Protein AF-A0A813J6L9-F1 (afdb_monomer_lite)

Structure (mmCIF, N/CA/C/O backbone):
data_AF-A0A813J6L9-F1
#
_entry.id   AF-A0A813J6L9-F1
#
loop_
_atom_site.group_PDB
_atom_site.id
_atom_site.type_symbol
_atom_site.label_atom_id
_atom_site.label_alt_id
_atom_site.label_comp_id
_atom_site.label_asym_id
_atom_site.label_entity_id
_atom_site.label_seq_id
_atom_site.pdbx_PDB_ins_code
_atom_site.Cartn_x
_atom_site.Cartn_y
_atom_site.Cartn_z
_atom_site.occupancy
_atom_site.B_iso_or_equiv
_atom_site.auth_seq_id
_atom_site.auth_comp_id
_atom_site.auth_asym_id
_atom_site.auth_atom_id
_atom_site.pdbx_PDB_model_num
ATOM 1 N N . MET A 1 1 ? -52.698 -15.768 36.583 1.00 54.09 1 MET A N 1
ATOM 2 C CA . MET A 1 1 ? -51.835 -14.567 36.432 1.00 54.09 1 MET A CA 1
ATOM 3 C C . MET A 1 1 ? -50.330 -14.867 36.353 1.00 54.09 1 MET A C 1
ATOM 5 O O . MET A 1 1 ? -49.633 -14.127 35.672 1.00 54.09 1 MET A O 1
ATOM 9 N N . ALA A 1 2 ? -49.802 -15.935 36.969 1.00 55.53 2 ALA A N 1
ATOM 10 C CA . ALA A 1 2 ? -48.361 -16.248 36.934 1.00 55.53 2 ALA A CA 1
ATOM 11 C C . ALA A 1 2 ? -47.817 -16.702 35.556 1.00 55.53 2 ALA A C 1
ATOM 13 O O . ALA A 1 2 ? -46.652 -16.463 35.245 1.00 55.53 2 ALA A O 1
ATOM 14 N N . THR A 1 3 ? -48.651 -17.316 34.713 1.00 53.81 3 THR A N 1
ATOM 15 C CA . THR A 1 3 ? -48.262 -17.878 33.404 1.00 53.81 3 THR A CA 1
ATOM 16 C C . THR A 1 3 ? -47.974 -16.806 32.347 1.00 53.81 3 THR A C 1
ATOM 18 O O . THR A 1 3 ? -47.019 -16.930 31.590 1.00 53.81 3 THR A O 1
ATOM 21 N N . ILE A 1 4 ? -48.732 -15.704 32.358 1.00 55.78 4 ILE A N 1
ATOM 22 C CA . ILE A 1 4 ? -48.556 -14.568 31.433 1.00 55.78 4 ILE A CA 1
ATOM 23 C C . ILE A 1 4 ? -47.254 -13.810 31.746 1.00 55.78 4 ILE A C 1
ATOM 25 O O . ILE A 1 4 ? -46.506 -13.456 30.841 1.00 55.78 4 ILE A O 1
ATOM 29 N N . ARG A 1 5 ? -46.914 -13.655 33.035 1.00 52.31 5 ARG A N 1
ATOM 30 C CA . ARG A 1 5 ? -45.649 -13.037 33.474 1.00 52.31 5 ARG A CA 1
ATOM 31 C C . ARG A 1 5 ? -44.410 -13.808 33.008 1.00 52.31 5 ARG A C 1
ATOM 33 O O . ARG A 1 5 ? -43.410 -13.188 32.665 1.00 52.31 5 ARG A O 1
ATOM 40 N N . ARG A 1 6 ? -44.474 -15.145 32.978 1.00 54.06 6 ARG A N 1
ATOM 41 C CA . ARG A 1 6 ? -43.369 -16.003 32.510 1.00 54.06 6 ARG A CA 1
ATOM 42 C C . ARG A 1 6 ? -43.201 -15.955 30.989 1.00 54.06 6 ARG A C 1
ATOM 44 O O . ARG A 1 6 ? -42.070 -15.923 30.518 1.00 54.06 6 ARG A O 1
ATOM 51 N N . ALA A 1 7 ? -44.303 -15.874 30.242 1.00 56.84 7 ALA A N 1
ATOM 52 C CA . ALA A 1 7 ? -44.272 -15.727 28.787 1.00 56.84 7 ALA A CA 1
ATOM 53 C C . ALA A 1 7 ? -43.675 -14.376 28.346 1.00 56.84 7 ALA A C 1
ATOM 55 O O . ALA A 1 7 ? -42.839 -14.341 27.447 1.00 56.84 7 ALA A O 1
ATOM 56 N N . CYS A 1 8 ? -44.021 -13.273 29.022 1.00 55.34 8 CYS A N 1
ATOM 57 C CA . CYS A 1 8 ? -43.444 -11.955 28.727 1.00 55.34 8 CYS A CA 1
ATOM 58 C C . CYS A 1 8 ? -41.950 -11.859 29.076 1.00 55.34 8 CYS A C 1
ATOM 60 O O . CYS A 1 8 ? -41.199 -11.217 28.347 1.00 55.34 8 CYS A O 1
ATOM 62 N N . LEU A 1 9 ? -41.504 -12.511 30.158 1.00 56.84 9 LEU A N 1
ATOM 63 C CA . LEU A 1 9 ? -40.089 -12.526 30.545 1.00 56.84 9 LEU A CA 1
ATOM 64 C C . LEU A 1 9 ? -39.237 -13.340 29.554 1.00 56.84 9 LEU A C 1
ATOM 66 O O . LEU A 1 9 ? -38.153 -12.905 29.182 1.00 56.84 9 LEU A O 1
ATOM 70 N N . ALA A 1 10 ? -39.749 -14.479 29.073 1.00 58.69 10 ALA A N 1
ATOM 71 C CA . ALA A 1 10 ? -39.084 -15.275 28.041 1.00 58.69 10 ALA A CA 1
ATOM 72 C C . ALA A 1 10 ? -38.990 -14.523 26.699 1.00 58.69 10 ALA A C 1
ATOM 74 O O . ALA A 1 10 ? -37.947 -14.555 26.049 1.00 58.69 10 ALA A O 1
ATOM 75 N N . LEU A 1 11 ? -40.041 -13.787 26.317 1.00 57.78 11 LEU A N 1
ATOM 76 C CA . LEU A 1 11 ? -40.049 -12.980 25.094 1.00 57.78 11 LEU A CA 1
ATOM 77 C C . LEU A 1 11 ? -39.067 -11.794 25.171 1.00 57.78 11 LEU A C 1
ATOM 79 O O . LEU A 1 11 ? -38.370 -11.517 24.202 1.00 57.78 11 LEU A O 1
ATOM 83 N N . ALA A 1 12 ? -38.943 -11.136 26.329 1.00 58.38 12 ALA A N 1
ATOM 84 C CA . ALA A 1 12 ? -38.000 -10.029 26.525 1.00 58.38 12 ALA A CA 1
ATOM 85 C C . ALA A 1 12 ? -36.523 -10.469 26.433 1.00 58.38 12 ALA A C 1
ATOM 87 O O . ALA A 1 12 ? -35.688 -9.738 25.897 1.00 58.38 12 ALA A O 1
ATOM 88 N N . ILE A 1 13 ? -36.200 -11.677 26.907 1.00 59.16 13 ILE A N 1
ATOM 89 C CA . ILE A 1 13 ? -34.846 -12.246 26.815 1.00 59.16 13 ILE A CA 1
ATOM 90 C C . ILE A 1 13 ? -34.496 -12.592 25.357 1.00 59.16 13 ILE A C 1
ATOM 92 O O . ILE A 1 13 ? -33.389 -12.300 24.913 1.00 59.16 13 ILE A O 1
ATOM 96 N N . LEU A 1 14 ? -35.445 -13.132 24.583 1.00 55.88 14 LEU A N 1
ATOM 97 C CA . LEU A 1 14 ? -35.255 -13.443 23.157 1.00 55.88 14 LEU A CA 1
ATOM 98 C C . LEU A 1 14 ? -35.087 -12.191 22.276 1.00 55.88 14 LEU A C 1
ATOM 100 O O . LEU A 1 14 ? -34.301 -12.217 21.333 1.00 55.88 14 LEU A O 1
ATOM 104 N N . VAL A 1 15 ? -35.758 -11.082 22.603 1.00 57.16 15 VAL A N 1
ATOM 105 C CA . VAL A 1 15 ? -35.638 -9.810 21.856 1.00 57.16 15 VAL A CA 1
ATOM 106 C C . VAL A 1 15 ? -34.309 -9.096 22.142 1.00 57.16 15 VAL A C 1
ATOM 108 O O . VAL A 1 15 ? -33.764 -8.413 21.277 1.00 57.16 15 VAL A O 1
ATOM 111 N N . SER A 1 16 ? -33.736 -9.302 23.330 1.00 54.94 16 SER A N 1
ATOM 112 C CA . SER A 1 16 ? -32.471 -8.673 23.741 1.00 54.94 16 SER A CA 1
ATOM 113 C C . SER A 1 16 ? -31.240 -9.275 23.042 1.00 54.94 16 SER A C 1
ATOM 115 O O . SER A 1 16 ? -30.205 -8.621 22.954 1.00 54.94 16 SER A O 1
ATOM 117 N N . PHE A 1 17 ? -31.349 -10.492 22.494 1.00 51.97 17 PHE A N 1
ATOM 118 C CA . PHE A 1 17 ? -30.273 -11.155 21.743 1.00 51.97 17 PHE A CA 1
ATOM 119 C C . PHE A 1 17 ? -30.130 -10.680 20.287 1.00 51.97 17 PHE A C 1
ATOM 121 O O . PHE A 1 17 ? -29.133 -10.997 19.647 1.00 51.97 17 PHE A O 1
ATOM 128 N N . GLN A 1 18 ? -31.085 -9.912 19.750 1.00 51.78 18 GLN A N 1
ATOM 129 C CA . GLN A 1 18 ? -31.057 -9.473 18.346 1.00 51.78 18 GLN A CA 1
ATOM 130 C C . GLN A 1 18 ? -30.382 -8.110 18.115 1.00 51.78 18 GLN A C 1
ATOM 132 O O . GLN A 1 18 ? -30.299 -7.670 16.974 1.00 51.78 18 GLN A O 1
ATOM 137 N N . HIS A 1 19 ? -29.878 -7.441 19.159 1.00 46.62 19 HIS A N 1
ATOM 138 C CA . HIS A 1 19 ? -29.248 -6.115 19.039 1.00 46.62 19 HIS A CA 1
ATOM 139 C C . HIS A 1 19 ? -27.713 -6.122 19.007 1.00 46.62 19 HIS A C 1
ATOM 141 O O . HIS A 1 19 ? -27.089 -5.075 19.184 1.00 46.62 19 HIS A O 1
ATOM 147 N N . ALA A 1 20 ? -27.084 -7.261 18.703 1.00 53.41 20 ALA A N 1
ATOM 148 C CA . ALA A 1 20 ? -25.706 -7.253 18.218 1.00 53.41 20 ALA A CA 1
ATOM 149 C C . ALA A 1 20 ? -25.697 -6.668 16.795 1.00 53.41 20 ALA A C 1
ATOM 151 O O . ALA A 1 20 ? -25.659 -7.391 15.803 1.00 53.41 20 ALA A O 1
ATOM 152 N N . SER A 1 21 ? -25.810 -5.341 16.697 1.00 53.62 21 SER A N 1
ATOM 153 C CA . SER A 1 21 ? -25.500 -4.612 15.473 1.00 53.62 21 SER A CA 1
ATOM 154 C C . SER A 1 21 ? -24.086 -5.014 15.084 1.00 53.62 21 SER A C 1
ATOM 156 O O . SER A 1 21 ? -23.156 -4.752 15.845 1.00 53.62 21 SER A O 1
ATOM 158 N N . ALA A 1 22 ? -23.931 -5.672 13.937 1.00 57.78 22 ALA A N 1
ATOM 159 C CA . ALA A 1 22 ? -22.629 -5.890 13.333 1.00 57.78 22 ALA A CA 1
ATOM 160 C C . ALA A 1 22 ? -21.965 -4.515 13.203 1.00 57.78 22 ALA A C 1
ATOM 162 O O . ALA A 1 22 ? -22.404 -3.684 12.405 1.00 57.78 22 ALA A O 1
ATOM 163 N N . ALA A 1 23 ? -20.989 -4.218 14.062 1.00 61.75 23 ALA A N 1
ATOM 164 C CA . ALA A 1 23 ? -20.131 -3.069 13.854 1.00 61.75 23 ALA A CA 1
ATOM 165 C C . ALA A 1 23 ? -19.454 -3.321 12.505 1.00 61.75 23 ALA A C 1
ATOM 167 O O . ALA A 1 23 ? -18.794 -4.344 12.342 1.00 61.75 23 ALA A O 1
ATOM 168 N N . SER A 1 24 ? -19.712 -2.472 11.508 1.00 68.38 24 SER A N 1
ATOM 169 C CA . SER A 1 24 ? -19.047 -2.616 10.218 1.00 68.38 24 SER A CA 1
ATOM 170 C C . SER A 1 24 ? -17.576 -2.283 10.434 1.00 68.38 24 SER A C 1
ATOM 172 O O . SER A 1 24 ? -17.215 -1.112 10.570 1.00 68.38 24 SER A O 1
ATOM 174 N N . GLU A 1 25 ? -16.753 -3.314 10.533 1.00 83.81 25 GLU A N 1
ATOM 175 C CA . GLU A 1 25 ? -15.308 -3.194 10.452 1.00 83.81 25 GLU A CA 1
ATOM 176 C C . GLU A 1 25 ? -14.967 -2.581 9.092 1.00 83.81 25 GLU A C 1
ATOM 178 O O . GLU A 1 25 ? -15.419 -3.065 8.051 1.00 83.81 25 GLU A O 1
ATOM 183 N N . LEU A 1 26 ? -14.267 -1.446 9.102 1.00 91.31 26 LEU A N 1
ATOM 184 C CA . LEU A 1 26 ? -13.843 -0.790 7.871 1.00 91.31 26 LEU A CA 1
ATOM 185 C C . LEU A 1 26 ? -12.381 -1.142 7.611 1.00 91.31 26 LEU A C 1
ATOM 187 O O . LEU A 1 26 ? -11.481 -0.713 8.340 1.00 91.31 26 LEU A O 1
ATOM 191 N N . GLU A 1 27 ? -12.166 -1.913 6.555 1.00 94.12 27 GLU A N 1
ATOM 192 C CA . GLU A 1 27 ? -10.846 -2.337 6.103 1.00 94.12 27 GLU A CA 1
ATOM 193 C C . GLU A 1 27 ? -10.290 -1.356 5.061 1.00 94.12 27 GLU A C 1
ATOM 195 O O . GLU A 1 27 ? -11.030 -0.800 4.247 1.00 94.12 27 GLU A O 1
ATOM 200 N N . LEU A 1 28 ? -8.983 -1.094 5.124 1.00 95.25 28 LEU A N 1
ATOM 201 C CA . LEU A 1 28 ? -8.261 -0.292 4.139 1.00 95.25 28 LEU A CA 1
ATOM 202 C C . LEU A 1 28 ? -6.804 -0.756 4.030 1.00 95.25 28 LEU A C 1
ATOM 204 O O . LEU A 1 28 ? -5.958 -0.479 4.889 1.00 95.25 28 LEU A O 1
ATOM 208 N N . HIS A 1 29 ? -6.481 -1.413 2.932 1.00 96.69 29 HIS A N 1
ATOM 209 C CA . HIS A 1 29 ? -5.185 -2.016 2.681 1.00 96.69 29 HIS A CA 1
ATOM 210 C C . HIS A 1 29 ? -4.516 -1.382 1.471 1.00 96.69 29 HIS A C 1
ATOM 212 O O . HIS A 1 29 ? -5.114 -1.188 0.416 1.00 96.69 29 HIS A O 1
ATOM 218 N N . GLY A 1 30 ? -3.235 -1.065 1.607 1.00 96.44 30 GLY A N 1
ATOM 219 C CA . GLY A 1 30 ? -2.479 -0.521 0.493 1.00 96.44 30 GLY A CA 1
ATOM 220 C C . GLY A 1 30 ? -1.005 -0.852 0.533 1.00 96.44 30 GLY A C 1
ATOM 221 O O . GLY A 1 30 ? -0.453 -1.355 1.518 1.00 96.44 30 GLY A O 1
ATOM 222 N N . SER A 1 31 ? -0.345 -0.544 -0.572 1.00 96.75 31 SER A N 1
ATOM 223 C CA . SER A 1 31 ? 1.095 -0.696 -0.709 1.00 96.75 31 SER A CA 1
ATOM 224 C C . SER A 1 31 ? 1.677 0.381 -1.610 1.00 96.75 31 SER A C 1
ATOM 226 O O . SER A 1 31 ? 0.959 1.113 -2.297 1.00 96.75 31 SER A O 1
ATOM 228 N N . GLY A 1 32 ? 2.996 0.539 -1.573 1.00 96.56 32 GLY A N 1
ATOM 229 C CA . GLY A 1 32 ? 3.609 1.594 -2.356 1.00 96.56 32 GLY A CA 1
ATOM 230 C C . GLY A 1 32 ? 5.033 1.937 -1.991 1.00 96.56 32 GLY A C 1
ATOM 231 O O . GLY A 1 32 ? 5.795 1.112 -1.478 1.00 96.56 32 GLY A O 1
ATOM 232 N N . THR A 1 33 ? 5.368 3.197 -2.261 1.00 97.12 33 THR A N 1
ATOM 233 C CA . THR A 1 33 ? 6.664 3.795 -1.957 1.00 97.12 33 THR A CA 1
ATOM 234 C C . THR A 1 33 ? 7.150 3.471 -0.542 1.00 97.12 33 THR A C 1
ATOM 236 O O . THR A 1 33 ? 6.392 3.470 0.437 1.00 97.12 33 THR A O 1
ATOM 239 N N . THR A 1 34 ? 8.451 3.216 -0.424 1.00 97.31 34 THR A N 1
ATOM 240 C CA . THR A 1 34 ? 9.116 3.104 0.876 1.00 97.31 34 THR A CA 1
ATOM 241 C C . THR A 1 34 ? 9.334 4.474 1.519 1.00 97.31 34 THR A C 1
ATOM 243 O O . THR A 1 34 ? 9.390 4.560 2.744 1.00 97.31 34 THR A O 1
ATOM 246 N N . ASN A 1 35 ? 9.377 5.554 0.735 1.00 95.06 35 ASN A N 1
ATOM 247 C CA . ASN A 1 35 ? 9.494 6.925 1.216 1.00 95.06 35 ASN A CA 1
ATOM 248 C C . ASN A 1 35 ? 8.245 7.741 0.824 1.00 95.06 35 ASN A C 1
ATOM 250 O O . ASN A 1 35 ? 8.064 7.980 -0.369 1.00 95.06 35 ASN A O 1
ATOM 254 N N . PRO A 1 36 ? 7.394 8.203 1.769 1.00 93.06 36 PRO A N 1
ATOM 255 C CA . PRO A 1 36 ? 7.565 8.236 3.231 1.00 93.06 36 PRO A CA 1
ATOM 256 C C . PRO A 1 36 ? 6.711 7.194 3.999 1.00 93.06 36 PRO A C 1
ATOM 258 O O . PRO A 1 36 ? 5.719 7.547 4.636 1.00 93.06 36 PRO A O 1
ATOM 261 N N . SER A 1 37 ? 7.089 5.909 4.031 1.00 96.75 37 SER A N 1
ATOM 262 C CA . SER A 1 37 ? 6.282 4.847 4.683 1.00 96.75 37 SER A CA 1
ATOM 263 C C . SER A 1 37 ? 5.936 5.116 6.154 1.00 96.75 37 SER A C 1
ATOM 265 O O . SER A 1 37 ? 4.806 4.888 6.582 1.00 96.75 37 SER A O 1
ATOM 267 N N . LYS A 1 38 ? 6.877 5.685 6.918 1.00 97.50 38 LYS A N 1
ATOM 268 C CA . LYS A 1 38 ? 6.671 6.057 8.328 1.00 97.50 38 LYS A CA 1
ATOM 269 C C . LYS A 1 38 ? 5.553 7.084 8.514 1.00 97.50 38 LYS A C 1
ATOM 271 O O . LYS A 1 38 ? 4.866 7.051 9.530 1.00 97.50 38 LYS A O 1
ATOM 276 N N . PHE A 1 39 ? 5.370 7.985 7.548 1.00 96.56 39 PHE A N 1
ATOM 277 C CA . PHE A 1 39 ? 4.288 8.963 7.585 1.00 96.56 39 PHE A CA 1
ATOM 278 C C . PHE A 1 39 ? 2.930 8.277 7.407 1.00 96.56 39 PHE A C 1
ATOM 280 O O . PHE A 1 39 ? 2.026 8.519 8.202 1.00 96.56 39 PHE A O 1
ATOM 287 N N . PHE A 1 40 ? 2.808 7.357 6.443 1.00 97.25 40 PHE A N 1
ATOM 288 C CA . PHE A 1 40 ? 1.582 6.575 6.252 1.00 97.25 40 PHE A CA 1
ATOM 289 C C . PHE A 1 40 ? 1.198 5.790 7.510 1.00 97.25 40 PHE A C 1
ATOM 291 O O . PHE A 1 40 ? 0.051 5.868 7.943 1.00 97.25 40 PHE A O 1
ATOM 298 N N . TRP A 1 41 ? 2.150 5.095 8.139 1.00 98.06 41 TRP A N 1
ATOM 299 C CA . TRP A 1 41 ? 1.878 4.349 9.372 1.00 98.06 41 TRP A CA 1
ATOM 300 C C . TRP A 1 41 ? 1.409 5.251 10.516 1.00 98.06 41 TRP A C 1
ATOM 302 O O . TRP A 1 41 ? 0.412 4.938 11.159 1.00 98.06 41 TRP A O 1
ATOM 312 N N . ASN A 1 42 ? 2.051 6.406 10.713 1.00 98.12 42 ASN A N 1
ATOM 313 C CA . ASN A 1 42 ? 1.644 7.364 11.744 1.00 98.12 42 ASN A CA 1
ATOM 314 C C . ASN A 1 42 ? 0.215 7.896 11.514 1.00 98.12 42 ASN A C 1
ATOM 316 O O . ASN A 1 42 ? -0.587 7.975 12.447 1.00 98.12 42 ASN A O 1
ATOM 320 N N . ILE A 1 43 ? -0.138 8.222 10.266 1.00 97.19 43 ILE A N 1
ATOM 321 C CA . ILE A 1 43 ? -1.494 8.671 9.923 1.00 97.19 43 ILE A CA 1
ATOM 322 C C . ILE A 1 43 ? -2.520 7.554 10.147 1.00 97.19 43 ILE A C 1
ATOM 324 O O . ILE A 1 43 ? -3.578 7.813 10.718 1.00 97.19 43 ILE A O 1
ATOM 328 N N . MET A 1 44 ? -2.204 6.312 9.774 1.00 97.12 44 MET A N 1
ATOM 329 C CA . MET A 1 44 ? -3.081 5.163 10.029 1.00 97.12 44 MET A CA 1
ATOM 330 C C . MET A 1 44 ? -3.305 4.925 11.523 1.00 97.12 44 MET A C 1
ATOM 332 O O . MET A 1 44 ? -4.441 4.722 11.941 1.00 97.12 44 MET A O 1
ATOM 336 N N . GLU A 1 45 ? -2.253 4.983 12.342 1.00 97.12 45 GLU A N 1
ATOM 337 C CA . GLU A 1 45 ? -2.372 4.907 13.804 1.00 97.12 45 GLU A CA 1
ATOM 338 C C . GLU A 1 45 ? -3.230 6.051 14.352 1.00 97.12 45 GLU A C 1
ATOM 340 O O . GLU A 1 45 ? -4.095 5.835 15.199 1.00 97.12 45 GLU A O 1
ATOM 345 N N . THR A 1 46 ? -3.048 7.259 13.818 1.00 97.62 46 THR A N 1
ATOM 346 C CA . THR A 1 46 ? -3.844 8.430 14.193 1.00 97.62 46 THR A CA 1
ATOM 347 C C . THR A 1 46 ? -5.324 8.242 13.865 1.00 97.62 46 THR A C 1
ATOM 349 O O . THR A 1 46 ? -6.171 8.598 14.684 1.00 97.62 46 THR A O 1
ATOM 352 N N . PHE A 1 47 ? -5.657 7.685 12.699 1.00 96.19 47 PHE A N 1
ATOM 353 C CA . PHE A 1 47 ? -7.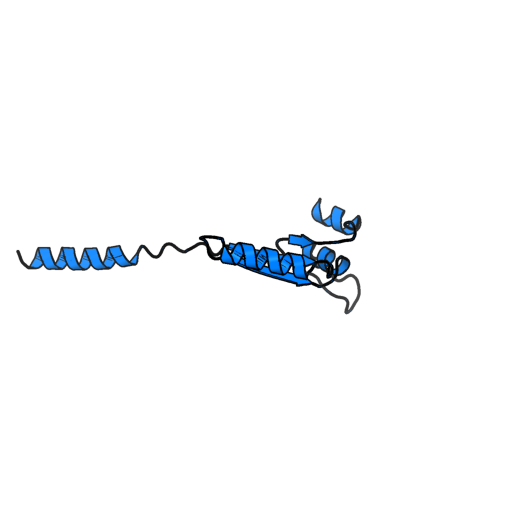040 7.369 12.345 1.00 96.19 47 PHE A CA 1
ATOM 354 C C . PHE A 1 47 ? -7.607 6.302 13.273 1.00 96.19 47 PHE A C 1
ATOM 356 O O . PHE A 1 47 ? -8.603 6.574 13.936 1.00 96.19 47 PHE A O 1
ATOM 363 N N . LYS A 1 48 ? -6.921 5.165 13.429 1.00 94.75 48 LYS A N 1
ATOM 364 C CA . LYS A 1 48 ? -7.338 4.089 14.344 1.00 94.75 48 LYS A CA 1
ATOM 365 C C . LYS A 1 48 ? -7.587 4.582 15.772 1.00 94.75 48 LYS A C 1
ATOM 367 O O . LYS A 1 48 ? -8.530 4.142 16.413 1.00 94.75 48 LYS A O 1
ATOM 372 N N . ALA A 1 49 ? -6.769 5.511 16.267 1.00 95.31 49 ALA A N 1
ATOM 373 C CA . ALA A 1 49 ? -6.905 6.054 17.617 1.00 95.31 49 ALA A CA 1
ATOM 374 C C . ALA A 1 49 ? -8.038 7.085 17.772 1.00 95.31 49 ALA A C 1
ATOM 376 O O . ALA A 1 49 ? -8.476 7.344 18.893 1.00 95.31 49 ALA A O 1
ATOM 377 N N . ARG A 1 50 ? -8.473 7.736 16.684 1.00 95.88 50 ARG A N 1
ATOM 378 C CA . ARG A 1 50 ? -9.418 8.871 16.732 1.00 95.88 50 ARG A CA 1
ATOM 379 C C . ARG A 1 50 ? -10.797 8.551 16.171 1.00 95.88 50 ARG A C 1
ATOM 381 O O . ARG A 1 50 ? -11.726 9.330 16.394 1.00 95.88 50 ARG A O 1
ATOM 388 N N . THR A 1 51 ? -10.958 7.456 15.437 1.00 92.69 51 THR A N 1
ATOM 389 C CA . THR A 1 51 ? -12.270 7.044 14.945 1.00 92.69 51 THR A CA 1
ATOM 390 C C . THR A 1 51 ? -13.104 6.394 16.040 1.00 92.69 51 THR A C 1
ATOM 392 O O . THR A 1 51 ? -12.597 5.794 16.980 1.00 92.69 51 THR A O 1
ATOM 395 N N . LYS A 1 52 ? -14.428 6.524 15.912 1.00 90.19 52 LYS A N 1
ATOM 396 C CA . LYS A 1 52 ? -15.403 5.829 16.771 1.00 90.19 52 LYS A CA 1
ATOM 397 C C . LYS A 1 52 ? -15.785 4.444 16.238 1.00 90.19 52 LYS A C 1
ATOM 399 O O . LYS A 1 52 ? -16.535 3.733 16.894 1.00 90.19 52 LYS A O 1
ATOM 404 N N . VAL A 1 53 ? -15.317 4.117 15.036 1.00 89.50 53 VAL A N 1
ATOM 405 C CA . VAL A 1 53 ? -15.516 2.835 14.359 1.00 89.50 53 VAL A CA 1
ATOM 406 C C . VAL A 1 53 ? -14.198 2.075 14.329 1.00 89.50 53 VAL A C 1
ATOM 408 O O . VAL A 1 53 ? -13.129 2.697 14.310 1.00 89.50 53 VAL A O 1
ATOM 411 N N . GLU A 1 54 ? -14.292 0.751 14.327 1.00 90.38 54 GLU A N 1
ATOM 412 C CA . GLU A 1 54 ? -13.148 -0.145 14.209 1.00 90.38 54 GLU A CA 1
ATOM 413 C C . GLU A 1 54 ? -12.570 -0.081 12.788 1.00 90.38 54 GLU A C 1
ATOM 415 O O . GLU A 1 54 ? -13.297 -0.219 11.802 1.00 90.38 54 GLU A O 1
ATOM 420 N N . LEU A 1 55 ? -11.267 0.203 12.698 1.00 94.19 55 LEU A N 1
ATOM 421 C CA . LEU A 1 55 ? -10.540 0.375 11.442 1.00 94.19 55 LEU A CA 1
ATOM 422 C C . LEU A 1 55 ? -9.397 -0.638 11.328 1.00 94.19 55 LEU A C 1
ATOM 424 O O . LEU A 1 55 ? -8.414 -0.560 12.079 1.00 94.19 55 LEU A O 1
ATOM 428 N N . LEU A 1 56 ? -9.439 -1.493 10.309 1.00 94.88 56 LEU A N 1
ATOM 429 C CA . LEU A 1 56 ? -8.312 -2.345 9.936 1.00 94.88 56 LEU A CA 1
ATOM 430 C C . LEU A 1 56 ? -7.544 -1.732 8.775 1.00 94.88 56 LEU A C 1
ATOM 432 O O . LEU A 1 56 ? -7.895 -1.888 7.614 1.00 94.88 56 LEU A O 1
ATOM 436 N N . MET A 1 57 ? -6.450 -1.042 9.093 1.00 96.62 57 MET A N 1
ATOM 437 C CA . MET A 1 57 ? -5.606 -0.413 8.074 1.00 96.62 57 MET A CA 1
ATOM 438 C C . MET A 1 57 ? -4.213 -1.027 8.014 1.00 96.62 57 MET A C 1
ATOM 440 O O . MET A 1 57 ? -3.585 -1.216 9.064 1.00 96.62 57 MET A O 1
ATOM 444 N N . THR A 1 58 ? -3.707 -1.284 6.806 1.00 96.38 58 THR A N 1
ATOM 445 C CA . THR A 1 58 ? -2.322 -1.729 6.577 1.00 96.38 58 THR A CA 1
ATOM 446 C C . THR A 1 58 ? -1.678 -0.974 5.415 1.00 96.38 58 THR A C 1
ATOM 448 O O . THR A 1 58 ? -2.318 -0.681 4.407 1.00 96.38 58 THR A O 1
ATOM 451 N N . TYR A 1 59 ? -0.384 -0.667 5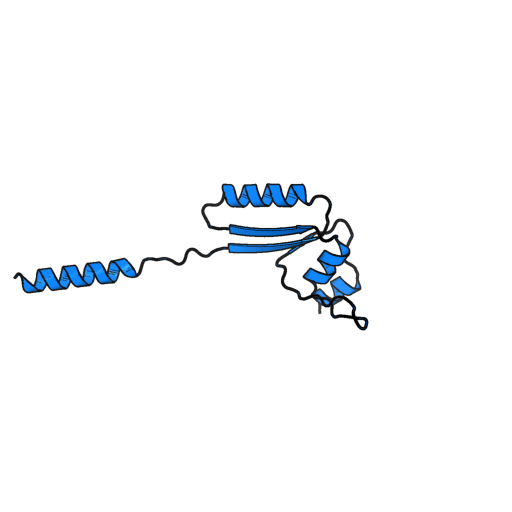.553 1.00 97.56 59 TYR A N 1
ATOM 452 C CA . TYR A 1 59 ? 0.439 -0.127 4.469 1.00 97.56 59 TYR A CA 1
ATOM 453 C C . TYR A 1 59 ? 1.724 -0.935 4.331 1.00 97.56 59 TYR A C 1
ATOM 455 O O . TYR A 1 59 ? 2.525 -0.991 5.271 1.00 97.56 59 TYR A O 1
ATOM 463 N N . ARG A 1 60 ? 1.948 -1.531 3.158 1.00 97.38 60 ARG A N 1
ATOM 464 C CA . ARG A 1 60 ? 3.189 -2.252 2.848 1.00 97.38 60 ARG A CA 1
ATOM 465 C C . ARG A 1 60 ? 4.145 -1.384 2.034 1.00 97.38 60 ARG A C 1
ATOM 467 O O . ARG A 1 60 ? 3.853 -0.983 0.910 1.00 97.38 60 ARG A O 1
ATOM 474 N N . ALA A 1 61 ? 5.326 -1.144 2.590 1.00 97.44 61 ALA A N 1
ATOM 475 C CA . ALA A 1 61 ? 6.404 -0.414 1.936 1.00 97.44 61 ALA A CA 1
ATOM 476 C C . ALA A 1 61 ? 7.193 -1.345 0.994 1.00 97.44 61 ALA A C 1
ATOM 478 O O . ALA A 1 61 ? 8.176 -1.955 1.407 1.00 97.44 61 ALA A O 1
ATOM 479 N N . VAL A 1 62 ? 6.745 -1.470 -0.257 1.00 96.25 62 VAL A N 1
ATOM 480 C CA . VAL A 1 62 ? 7.286 -2.418 -1.261 1.00 96.25 62 VAL A CA 1
ATOM 481 C C . VAL A 1 62 ? 8.024 -1.736 -2.422 1.00 96.25 62 VAL A C 1
ATOM 483 O O . VAL A 1 62 ? 8.602 -2.408 -3.275 1.00 96.25 62 VAL A O 1
ATOM 486 N N . GLY A 1 63 ? 8.020 -0.401 -2.450 1.00 96.25 63 GLY A N 1
ATOM 487 C CA . GLY A 1 63 ? 8.532 0.415 -3.549 1.00 96.25 63 GLY A CA 1
ATOM 488 C C . GLY A 1 63 ? 7.444 0.749 -4.571 1.00 96.25 63 GLY A C 1
ATOM 489 O O . GLY A 1 63 ? 6.517 -0.026 -4.792 1.00 96.25 63 GLY A O 1
ATOM 490 N N . SER A 1 64 ? 7.550 1.917 -5.206 1.00 95.88 64 SER A N 1
ATOM 491 C CA . SER A 1 64 ? 6.483 2.472 -6.052 1.00 95.88 64 SER A CA 1
ATOM 492 C C . SER A 1 64 ? 6.172 1.627 -7.285 1.00 95.88 64 SER A C 1
ATOM 494 O O . SER A 1 64 ? 5.005 1.459 -7.619 1.00 95.88 64 SER A O 1
ATOM 496 N N . GLY A 1 65 ? 7.186 1.041 -7.931 1.00 94.00 65 GLY A N 1
ATOM 497 C CA . GLY A 1 65 ? 6.978 0.140 -9.071 1.00 94.00 65 GLY A CA 1
ATOM 498 C C . GLY A 1 65 ? 6.184 -1.110 -8.683 1.00 94.00 65 GLY A C 1
ATOM 499 O O . GLY A 1 65 ? 5.171 -1.418 -9.307 1.00 94.00 65 GLY A O 1
ATOM 500 N N . THR A 1 66 ? 6.590 -1.772 -7.596 1.00 93.81 66 THR A N 1
ATOM 501 C CA . THR A 1 66 ? 5.875 -2.928 -7.040 1.00 93.81 66 THR A CA 1
ATOM 502 C C . THR A 1 66 ? 4.461 -2.553 -6.603 1.00 93.81 66 THR A C 1
ATOM 504 O O . THR A 1 66 ? 3.519 -3.268 -6.918 1.00 93.81 66 THR A O 1
ATOM 507 N N . GLY A 1 67 ? 4.287 -1.411 -5.930 1.00 95.19 67 GLY A N 1
ATOM 508 C CA . GLY A 1 67 ? 2.973 -0.940 -5.486 1.00 95.19 67 GLY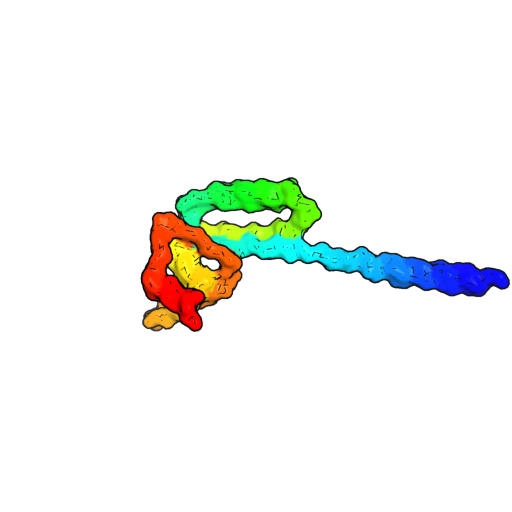 A CA 1
ATOM 509 C C . GLY A 1 67 ? 2.014 -0.660 -6.644 1.00 95.19 67 GLY A C 1
ATOM 510 O O . GLY A 1 67 ? 0.849 -1.038 -6.575 1.00 95.19 67 GLY A O 1
ATOM 511 N N . GLN A 1 68 ? 2.502 -0.074 -7.744 1.00 95.06 68 GLN A N 1
ATOM 512 C CA . GLN A 1 68 ? 1.706 0.071 -8.966 1.00 95.06 68 GLN A CA 1
ATOM 513 C C . GLN A 1 68 ? 1.308 -1.293 -9.546 1.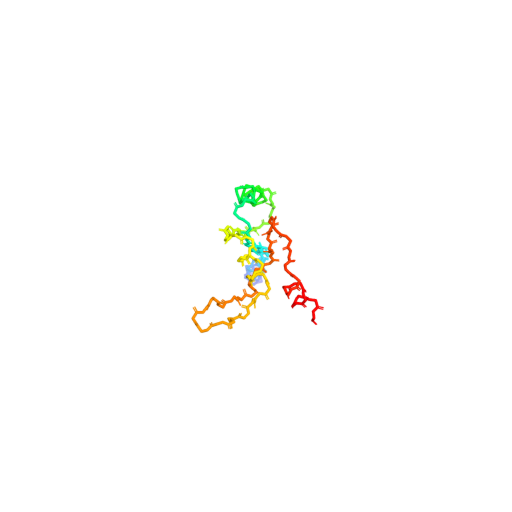00 95.06 68 GLN A C 1
ATOM 515 O O . GLN A 1 68 ? 0.157 -1.472 -9.934 1.00 95.06 68 GLN A O 1
ATOM 520 N N . ALA A 1 69 ? 2.233 -2.256 -9.598 1.00 93.12 69 ALA A N 1
ATOM 521 C CA . ALA A 1 69 ? 1.960 -3.592 -10.126 1.00 93.12 69 ALA A CA 1
ATOM 522 C C . ALA A 1 69 ? 0.935 -4.365 -9.278 1.00 93.12 69 ALA A C 1
ATOM 524 O O . ALA A 1 69 ? 0.044 -5.012 -9.830 1.00 93.12 69 ALA A O 1
ATOM 525 N N . GLU A 1 70 ? 1.026 -4.250 -7.950 1.00 93.69 70 GLU A N 1
ATOM 526 C CA . GLU A 1 70 ? 0.055 -4.804 -7.003 1.00 93.69 70 GLU A CA 1
ATOM 527 C C . GLU A 1 70 ? -1.319 -4.152 -7.133 1.00 93.69 70 GLU A C 1
ATOM 529 O O . GLU A 1 70 ? -2.315 -4.862 -7.148 1.00 93.69 70 GLU A O 1
ATOM 534 N N . PHE A 1 71 ? -1.385 -2.825 -7.268 1.00 94.62 71 PHE A N 1
ATOM 535 C CA . PHE A 1 71 ? -2.657 -2.112 -7.399 1.00 94.62 71 PHE A CA 1
ATOM 536 C C . PHE A 1 71 ? -3.388 -2.457 -8.705 1.00 94.62 71 PHE A C 1
ATOM 538 O O . PHE A 1 71 ? -4.595 -2.664 -8.700 1.00 94.62 71 PHE A O 1
ATOM 545 N N . VAL A 1 72 ? -2.659 -2.570 -9.820 1.00 93.62 72 VAL A N 1
ATOM 546 C CA . VAL A 1 72 ? -3.237 -2.934 -11.128 1.00 93.62 72 VAL A CA 1
ATOM 547 C C . VAL A 1 72 ? -3.520 -4.436 -11.245 1.00 93.62 72 VAL A C 1
ATOM 549 O O . VAL A 1 72 ? -4.367 -4.842 -12.034 1.00 93.62 72 VAL A O 1
ATOM 552 N N . GLY A 1 73 ? -2.815 -5.281 -10.487 1.00 92.25 73 GLY A N 1
ATOM 553 C CA . GLY A 1 73 ? -2.871 -6.735 -10.656 1.00 92.25 73 GLY A CA 1
ATOM 554 C C . GLY A 1 73 ? -2.152 -7.199 -11.924 1.00 92.25 73 GLY A C 1
ATOM 555 O O . GLY A 1 73 ? -2.709 -7.953 -12.722 1.00 92.25 73 GLY A O 1
ATOM 5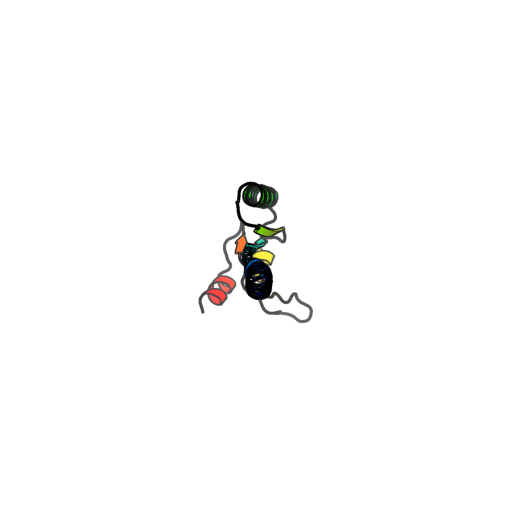56 N N . GLN A 1 74 ? -0.921 -6.722 -12.139 1.00 86.62 74 GLN A N 1
ATOM 557 C CA . GLN A 1 74 ? -0.144 -7.062 -13.333 1.00 86.62 74 GLN A CA 1
ATOM 558 C C . GLN A 1 74 ? 0.045 -8.587 -13.495 1.00 86.62 74 GLN A C 1
ATOM 560 O O . GLN A 1 74 ? 0.516 -9.259 -12.565 1.00 86.62 74 GLN A O 1
ATOM 565 N N . PRO A 1 75 ? -0.261 -9.146 -14.685 1.00 81.81 75 PRO A N 1
ATOM 566 C CA . PRO A 1 75 ? -0.023 -10.553 -14.958 1.00 81.81 75 PRO A CA 1
ATOM 567 C C . PRO A 1 75 ? 1.478 -10.839 -14.992 1.00 81.81 75 PRO A C 1
ATOM 569 O O . PRO A 1 75 ? 2.295 -9.977 -15.310 1.00 81.81 75 PRO A O 1
ATOM 572 N N . GLN A 1 76 ? 1.832 -12.087 -14.709 1.00 82.12 76 GLN A N 1
ATOM 573 C CA . GLN A 1 76 ? 3.196 -12.559 -14.888 1.00 82.12 76 GLN A CA 1
ATOM 574 C C . GLN A 1 76 ? 3.562 -12.489 -16.377 1.00 82.12 76 GLN A C 1
ATOM 576 O O . GLN A 1 76 ? 2.948 -13.170 -17.197 1.00 82.12 76 GLN A O 1
ATOM 581 N N . THR A 1 77 ? 4.555 -11.671 -16.719 1.00 80.88 77 THR A N 1
ATOM 582 C CA . THR A 1 77 ? 4.987 -11.469 -18.111 1.00 80.88 77 THR A CA 1
ATOM 583 C C . THR A 1 77 ? 6.089 -12.431 -18.548 1.00 80.88 77 THR A C 1
ATOM 585 O O . THR A 1 77 ? 6.239 -12.659 -19.739 1.00 80.88 77 THR A O 1
ATOM 588 N N . GLU A 1 78 ? 6.823 -13.032 -17.604 1.00 79.25 78 GLU A N 1
ATOM 589 C CA . GLU A 1 78 ? 7.953 -13.933 -17.877 1.00 79.25 78 GLU A CA 1
ATOM 590 C C . GLU A 1 78 ? 7.854 -15.235 -17.059 1.00 79.25 78 GLU A C 1
ATOM 592 O O . GLU A 1 78 ? 7.343 -15.209 -15.932 1.00 79.25 78 GLU A O 1
ATOM 597 N N . PRO A 1 79 ? 8.349 -16.388 -17.549 1.00 86.62 79 PRO A N 1
ATOM 598 C CA . PRO A 1 79 ? 8.386 -17.630 -16.774 1.00 86.62 79 PRO A CA 1
ATOM 599 C C . PRO A 1 79 ? 9.150 -17.465 -15.447 1.00 86.62 79 PRO A C 1
ATOM 601 O O . PRO A 1 79 ? 10.329 -17.128 -15.436 1.00 86.62 79 PRO A O 1
ATOM 604 N N . GLY A 1 80 ? 8.476 -17.702 -14.316 1.00 81.50 80 GLY A N 1
ATOM 605 C CA . GLY A 1 80 ? 9.039 -17.530 -12.968 1.00 81.50 80 GLY A CA 1
ATOM 606 C C . GLY A 1 80 ? 9.025 -16.092 -12.427 1.00 81.50 80 GLY A C 1
ATOM 607 O O . GLY A 1 80 ? 9.503 -15.867 -11.317 1.00 81.50 80 GLY A O 1
ATOM 608 N N . GLY A 1 81 ? 8.481 -15.128 -13.177 1.00 77.38 81 GLY A N 1
ATOM 609 C CA . GLY A 1 81 ? 8.294 -13.751 -12.715 1.00 77.38 81 GLY A CA 1
ATOM 610 C C . GLY A 1 81 ? 7.172 -13.601 -11.674 1.00 77.38 81 GLY A C 1
ATOM 611 O O . GLY A 1 81 ? 6.359 -14.512 -11.496 1.00 77.38 81 GLY A O 1
ATOM 612 N N . PRO A 1 82 ? 7.092 -12.449 -10.984 1.00 79.69 82 PRO A N 1
ATOM 613 C CA . PRO A 1 82 ? 6.022 -12.194 -10.029 1.00 79.69 82 PRO A CA 1
ATOM 614 C C . PRO A 1 82 ? 4.668 -12.085 -10.742 1.00 79.69 82 PRO A C 1
ATOM 616 O O . PRO A 1 82 ? 4.532 -11.399 -11.755 1.00 79.69 82 PRO A O 1
ATOM 619 N N . LYS A 1 83 ? 3.653 -12.751 -10.185 1.00 86.12 83 LYS A N 1
ATOM 620 C CA . LYS A 1 83 ? 2.245 -12.543 -10.536 1.00 86.12 83 LYS A CA 1
ATOM 621 C C . LYS A 1 83 ? 1.611 -11.658 -9.472 1.00 86.12 83 LYS A C 1
ATOM 623 O O . LYS A 1 83 ? 1.578 -12.047 -8.305 1.00 86.12 83 LYS A O 1
ATOM 628 N N . TYR A 1 84 ? 1.074 -10.515 -9.876 1.00 90.50 84 TYR A N 1
ATOM 629 C CA . TYR A 1 84 ? 0.386 -9.608 -8.968 1.00 90.50 84 TYR A CA 1
ATOM 630 C C . TYR A 1 84 ? -1.129 -9.798 -9.056 1.00 90.50 84 TYR A C 1
ATOM 632 O O . TYR A 1 84 ? -1.678 -10.097 -10.115 1.00 90.50 84 TYR A O 1
ATOM 640 N N . LEU A 1 85 ? -1.806 -9.646 -7.919 1.00 89.38 85 LEU A N 1
ATOM 641 C CA . LEU A 1 85 ? -3.264 -9.640 -7.815 1.00 89.38 85 LEU A CA 1
ATOM 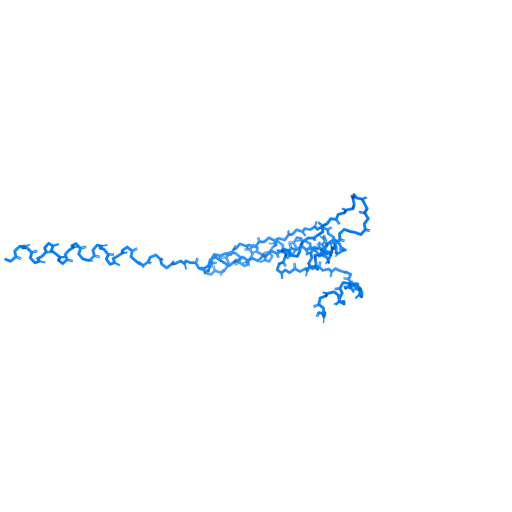642 C C . LEU A 1 85 ? -3.690 -8.276 -7.271 1.00 89.38 85 LEU A C 1
ATOM 644 O O . LEU A 1 85 ? -3.081 -7.800 -6.312 1.00 89.38 85 LEU A O 1
ATOM 648 N N . ALA A 1 86 ? -4.734 -7.689 -7.859 1.00 92.12 86 ALA A N 1
ATOM 649 C CA . ALA A 1 86 ? -5.310 -6.411 -7.442 1.00 92.12 86 ALA A CA 1
ATOM 650 C C . ALA A 1 86 ? -6.118 -6.568 -6.142 1.00 92.12 86 ALA A C 1
ATOM 652 O O . ALA A 1 86 ? -7.344 -6.582 -6.154 1.00 92.12 86 ALA A O 1
ATOM 653 N N . LEU A 1 87 ? -5.412 -6.775 -5.027 1.00 91.50 87 LEU A N 1
ATOM 654 C CA . LEU A 1 87 ? -5.994 -6.966 -3.690 1.00 91.50 87 LEU A CA 1
ATOM 655 C C . LEU A 1 87 ? -5.909 -5.711 -2.810 1.00 91.50 87 LEU A C 1
ATOM 657 O O . LEU A 1 87 ? -6.397 -5.726 -1.687 1.00 91.50 87 LEU A O 1
ATOM 661 N N . ASN A 1 88 ? -5.246 -4.656 -3.286 1.00 93.75 88 ASN A N 1
ATOM 662 C CA . ASN A 1 88 ? -5.086 -3.412 -2.541 1.00 93.75 88 ASN A CA 1
ATOM 663 C C . ASN A 1 88 ? -6.254 -2.462 -2.821 1.00 93.75 88 ASN A C 1
ATOM 665 O O . ASN A 1 88 ? -6.628 -2.271 -3.976 1.00 93.75 88 ASN A O 1
ATOM 669 N N . ASP A 1 89 ? -6.722 -1.768 -1.787 1.00 95.44 89 ASP A N 1
ATOM 670 C CA . ASP A 1 89 ? -7.693 -0.677 -1.902 1.00 95.44 89 ASP A CA 1
ATOM 671 C C . ASP A 1 89 ? -7.043 0.612 -2.417 1.00 95.44 89 ASP A C 1
ATOM 673 O O . ASP A 1 89 ? -7.680 1.427 -3.084 1.00 95.44 89 ASP A O 1
ATOM 677 N N . PHE A 1 90 ? -5.756 0.817 -2.111 1.00 95.12 90 PHE A N 1
ATOM 678 C CA . PHE A 1 90 ? -5.009 1.981 -2.579 1.00 95.12 90 PHE A CA 1
ATOM 679 C C . PHE A 1 90 ? -3.530 1.687 -2.863 1.00 95.12 90 PHE A C 1
ATOM 681 O O . PHE A 1 90 ? -2.908 0.796 -2.278 1.00 95.12 90 PHE A O 1
ATOM 688 N N . GLY A 1 91 ? -2.954 2.493 -3.755 1.00 93.19 91 GLY A N 1
ATOM 689 C CA . GLY A 1 91 ? -1.527 2.522 -4.061 1.00 93.19 91 GLY A CA 1
ATOM 690 C C . GLY A 1 91 ? -0.913 3.886 -3.747 1.00 93.19 91 GLY A C 1
ATOM 691 O O . GLY A 1 91 ? -1.579 4.915 -3.859 1.00 93.19 91 GLY A O 1
ATOM 692 N N . SER A 1 92 ? 0.365 3.910 -3.373 1.00 95.19 92 SER A N 1
ATOM 693 C CA . SER A 1 92 ? 1.129 5.151 -3.183 1.00 95.19 92 SER A CA 1
ATOM 694 C C . SER A 1 92 ? 2.459 5.094 -3.926 1.00 95.19 92 SER A C 1
ATOM 696 O O . SER A 1 92 ? 3.151 4.076 -3.904 1.00 95.19 92 SER A O 1
ATOM 698 N N . GLY A 1 93 ? 2.846 6.183 -4.586 1.00 93.94 93 GLY A N 1
ATOM 699 C CA . GLY A 1 93 ? 4.078 6.233 -5.364 1.00 93.94 93 GLY A CA 1
ATOM 700 C C . GLY A 1 93 ? 4.704 7.618 -5.385 1.00 93.94 93 GLY A C 1
ATOM 701 O O . GLY A 1 93 ? 4.011 8.621 -5.514 1.00 93.94 93 GLY A O 1
ATOM 702 N N . ASP A 1 94 ? 6.029 7.649 -5.286 1.00 94.06 94 ASP A N 1
ATOM 703 C CA . ASP A 1 94 ? 6.879 8.819 -5.543 1.00 94.06 94 ASP A CA 1
ATOM 704 C C . ASP A 1 94 ? 7.351 8.902 -7.008 1.00 94.06 94 ASP A C 1
ATOM 706 O O . ASP A 1 94 ? 8.020 9.857 -7.397 1.00 94.06 94 ASP A O 1
ATOM 710 N N . ILE A 1 95 ? 6.954 7.931 -7.836 1.00 93.94 95 ILE A N 1
ATOM 711 C CA . ILE A 1 95 ? 7.087 7.964 -9.295 1.00 93.94 95 ILE A CA 1
ATOM 712 C C . ILE A 1 95 ? 5.693 7.983 -9.939 1.00 93.94 95 ILE A C 1
ATOM 714 O O . ILE A 1 95 ? 4.778 7.330 -9.421 1.00 93.94 95 ILE A O 1
ATOM 718 N N . PRO A 1 96 ? 5.519 8.674 -11.080 1.00 94.12 96 PRO A N 1
ATOM 719 C CA . PRO A 1 96 ? 4.268 8.643 -11.829 1.00 94.12 96 PRO A CA 1
ATOM 720 C C . PRO A 1 96 ? 3.851 7.220 -12.223 1.00 94.12 96 PRO A C 1
ATOM 722 O O . PRO A 1 96 ? 4.692 6.334 -12.412 1.00 94.12 96 PRO A O 1
ATOM 725 N N . MET A 1 97 ? 2.543 7.003 -12.373 1.00 92.56 97 MET A N 1
ATOM 726 C CA . MET A 1 97 ? 2.015 5.749 -12.908 1.00 92.56 97 MET A CA 1
ATOM 727 C C . MET A 1 97 ? 2.520 5.520 -14.335 1.00 92.56 97 MET A C 1
ATOM 729 O O . MET A 1 97 ? 2.475 6.432 -15.161 1.00 92.56 97 MET A O 1
ATOM 733 N N . SER A 1 98 ? 3.001 4.308 -14.633 1.00 91.56 98 SER A N 1
ATOM 734 C CA . SER A 1 98 ? 3.411 3.972 -16.000 1.00 91.56 98 SER A CA 1
ATOM 735 C C . SER A 1 98 ? 2.212 4.009 -16.955 1.00 91.56 98 SER A C 1
ATOM 737 O O . SER A 1 98 ? 1.098 3.647 -16.573 1.00 91.56 98 SER A O 1
ATOM 739 N N . GLN A 1 99 ? 2.436 4.398 -18.214 1.00 92.56 99 GLN A N 1
ATOM 740 C CA . GLN A 1 99 ? 1.358 4.468 -19.207 1.00 92.56 99 GLN A CA 1
ATOM 741 C C . GLN A 1 99 ? 0.650 3.117 -19.379 1.00 92.56 99 GLN A C 1
ATOM 743 O O . GLN A 1 99 ? -0.572 3.067 -19.462 1.00 92.56 99 GLN A O 1
ATOM 748 N N . THR A 1 100 ? 1.407 2.017 -19.384 1.00 90.38 100 THR A N 1
ATOM 749 C CA . THR A 1 100 ? 0.857 0.659 -19.476 1.00 90.38 100 THR A CA 1
ATOM 750 C C . THR A 1 100 ? -0.075 0.348 -18.305 1.00 90.38 100 THR A C 1
ATOM 752 O O . THR A 1 100 ? -1.177 -0.145 -18.517 1.00 90.38 100 THR A O 1
ATOM 755 N N . ASN A 1 101 ? 0.331 0.682 -17.076 1.00 90.62 101 ASN A N 1
ATOM 756 C CA . ASN A 1 101 ? -0.496 0.482 -15.884 1.00 90.62 101 ASN A CA 1
ATOM 757 C C . ASN A 1 101 ? -1.754 1.337 -15.896 1.00 90.62 101 ASN A C 1
ATOM 759 O O . ASN A 1 101 ? -2.829 0.850 -15.564 1.00 90.62 101 ASN A O 1
ATOM 763 N N . PHE A 1 102 ? -1.621 2.592 -16.315 1.00 92.00 102 PHE A N 1
ATOM 764 C CA . PHE A 1 102 ? -2.752 3.496 -16.435 1.00 92.00 102 PHE A CA 1
ATOM 765 C C . PHE A 1 102 ? -3.777 2.994 -17.459 1.00 92.00 102 PHE A C 1
ATOM 767 O O . PHE A 1 102 ? -4.976 2.980 -17.185 1.00 92.00 102 PHE A O 1
ATOM 774 N N . ASN A 1 103 ? -3.310 2.522 -18.617 1.00 92.62 103 ASN A N 1
ATOM 775 C CA . ASN A 1 103 ? -4.181 1.961 -19.646 1.00 92.62 103 ASN A CA 1
ATOM 776 C C . ASN A 1 103 ? -4.949 0.735 -19.128 1.00 92.62 103 ASN A C 1
ATOM 778 O O . ASN A 1 103 ? -6.143 0.632 -19.371 1.00 92.62 103 ASN A O 1
ATOM 782 N N . ASN A 1 104 ? -4.297 -0.140 -18.355 1.00 88.19 104 ASN A N 1
ATOM 783 C CA . ASN A 1 104 ? -4.936 -1.330 -17.779 1.00 88.19 104 ASN A CA 1
ATOM 784 C C . ASN A 1 104 ? -6.023 -1.017 -16.733 1.00 88.19 104 ASN A C 1
ATOM 786 O O . ASN A 1 104 ? -6.870 -1.864 -16.480 1.00 88.19 104 ASN A O 1
ATOM 790 N N . LEU A 1 105 ? -5.996 0.163 -16.103 1.00 87.44 105 LEU A N 1
ATOM 791 C CA . LEU A 1 105 ? -7.031 0.598 -15.152 1.00 87.44 105 LEU A CA 1
ATOM 792 C C . LEU A 1 105 ? -8.195 1.343 -15.816 1.00 87.44 105 LEU A C 1
ATOM 794 O O . LEU A 1 105 ? -9.230 1.538 -15.185 1.00 87.44 105 LEU A O 1
ATOM 798 N N . SER A 1 106 ? -7.996 1.838 -17.038 1.00 84.50 106 SER A N 1
ATOM 799 C CA . SER A 1 106 ? -8.943 2.722 -17.733 1.00 84.50 106 SER A CA 1
ATOM 800 C C . SER A 1 106 ? -9.708 2.039 -18.870 1.00 84.50 106 SER A C 1
ATOM 802 O O . SER A 1 106 ? -10.561 2.677 -19.488 1.00 84.50 106 SER A O 1
ATOM 804 N N . SER A 1 107 ? -9.416 0.763 -19.132 1.00 66.12 107 SER A N 1
ATOM 805 C CA . SER A 1 107 ? -10.117 -0.116 -20.076 1.00 66.12 107 SER A CA 1
ATOM 806 C C . SER A 1 107 ? -11.221 -0.919 -19.401 1.00 66.12 107 SER A C 1
ATOM 808 O O . SER A 1 107 ? -12.315 -1.015 -19.995 1.00 66.12 107 SER A O 1
#

Organism: Polarella glacialis (NCBI:txid89957)

InterPro domains:
  IPR024370 PBP domain [PF12849] (20-102)
  IPR050962 Phosphate-binding protein PstS [PTHR42996] (7-105)

Sequence (107 aa):
MATIRRACLALAILVSFQHASAASELELHGSGTTNPSKFFWNIMETFKARTKVELLMTYRAVGSGTGQAEFVGQPQTEPGGPKYLALNDFGSGDIPMSQTNFNNLSS

Radius of gyration: 23.72 Å; chains: 1; bounding box: 61×27×57 Å

pLDDT: mean 84.15, std 16.1, range [46.62, 98.12]

Foldseek 3Di:
DVVVVVVVVVVVVVVVVPPPPPQPEAEAEAEEAVVPVVVVVVVQVVCCVPDPGHYHYDYYHPYHVVRLCQCLQPAAPDVVRDGHHNPHPDYDYPDDRDPVSVVSVVD

Secondary structure (DSSP, 8-state):
-HHHHHHHHHHHHHHHTT-------EEEEEEE-STTHHHHHHHHHHHHHH-SS-EEEEEEE--HHHHHHHHHTPPP-STTPPPP----SEEE-SSPPPHHHHHHHH-